Protein AF-A0A2K3JVC8-F1 (afdb_monomer_lite)

Organism: Trifolium pratense (NCBI:txid57577)

Sequence (97 aa):
MMTLHFVGNNSGVVLPRKNYFYEFLDGSDGARKKSKVGCMMLMNGGDETELDGGPGATLGNYQQQGFEVVYDLEKERVGFAKKECALLWDSLNSVKN

Secondary structure (DSSP, 8-state):
-EEEE-SSTT-EEEE-GGGTEEEEEES-TT-S--EEEEEE-------TTT-SS--S----HHHHTTEEEEEETTTTEEEEEE-HHHHHHHHHHHTT-

Radius of gyration: 17.72 Å; chains: 1; bounding box: 44×33×47 Å

pLDDT: mean 84.22, std 11.79, range [41.09, 97.81]

InterPro domains:
  IPR021109 Aspartic peptidase domain superfamily [G3DSA:2.40.70.10] (1-87)
  IPR021109 Aspartic peptidase domain superfamily [SSF50630] (2-90)
  IPR032799 Xylanase inhibitor, C-terminal [PF14541] (2-82)
  IPR033121 Peptidase family A1 domain [PS51767] (1-81)
  IPR051708 Plant Aspartic Proteinase A1 [PTHR47967] (2-86)

Foldseek 3Di:
DDWDDDPDDPRIDDFDCQLFKAWDWDDDDPDPDTDIDIDGPDDDPDDPVVVPVDDPDDRDPSNQPQWDWDCPPVVRDIDTDGDPVSVVVVVVVVVVD

Structure (mmCIF, N/CA/C/O backbone):
data_AF-A0A2K3JVC8-F1
#
_entry.id   AF-A0A2K3JVC8-F1
#
loop_
_atom_site.group_PDB
_atom_site.id
_atom_site.type_symbol
_atom_site.label_atom_id
_atom_site.label_alt_id
_atom_site.label_comp_id
_atom_site.label_asym_id
_atom_site.label_entity_id
_atom_site.label_seq_id
_atom_site.pdbx_PDB_ins_code
_atom_site.Cartn_x
_atom_site.Cartn_y
_atom_site.Cartn_z
_atom_site.occupancy
_atom_site.B_iso_or_equiv
_atom_site.auth_seq_id
_atom_site.auth_comp_id
_atom_site.auth_asym_id
_atom_site.auth_atom_id
_atom_site.pdbx_PDB_model_num
ATOM 1 N N . MET A 1 1 ? -5.362 -7.492 -12.559 1.00 77.88 1 MET A N 1
ATOM 2 C CA . MET A 1 1 ? -5.867 -6.676 -11.436 1.00 77.88 1 MET A CA 1
ATOM 3 C C . MET A 1 1 ? -5.563 -7.445 -10.168 1.00 77.88 1 MET A C 1
ATOM 5 O O . MET A 1 1 ? -5.852 -8.633 -10.155 1.00 77.88 1 MET A O 1
ATOM 9 N N . MET A 1 2 ? -4.924 -6.826 -9.175 1.00 91.75 2 MET A N 1
ATOM 10 C CA . MET A 1 2 ? -4.645 -7.475 -7.890 1.00 91.75 2 MET A CA 1
ATOM 11 C C . MET A 1 2 ? -5.628 -6.950 -6.846 1.00 91.75 2 MET A C 1
ATOM 13 O O . MET A 1 2 ? -5.865 -5.742 -6.788 1.00 91.75 2 MET A O 1
ATOM 17 N N . THR A 1 3 ? -6.205 -7.841 -6.044 1.00 94.88 3 THR A N 1
ATOM 18 C CA . THR A 1 3 ? -7.188 -7.485 -5.017 1.00 94.88 3 THR A CA 1
ATOM 19 C C . THR A 1 3 ? -6.781 -8.102 -3.692 1.00 94.88 3 THR A C 1
ATOM 21 O O . THR A 1 3 ? -6.512 -9.298 -3.621 1.00 94.88 3 THR A O 1
ATOM 24 N N . LEU A 1 4 ? -6.724 -7.272 -2.653 1.00 93.38 4 LEU A N 1
ATOM 25 C CA . LEU A 1 4 ? -6.526 -7.710 -1.279 1.00 93.38 4 LEU A CA 1
ATOM 26 C C . LEU A 1 4 ? -7.899 -7.915 -0.643 1.00 93.38 4 LEU A C 1
ATOM 28 O O . LEU A 1 4 ? -8.703 -6.983 -0.601 1.00 93.38 4 LEU A O 1
ATOM 32 N N . HIS A 1 5 ? -8.169 -9.130 -0.177 1.00 94.31 5 HIS A N 1
ATOM 33 C CA . HIS A 1 5 ? -9.403 -9.462 0.526 1.00 94.31 5 HIS A CA 1
ATOM 34 C C . HIS A 1 5 ? -9.140 -9.438 2.028 1.00 94.31 5 HIS A C 1
ATOM 36 O O . HIS A 1 5 ? -8.372 -10.252 2.537 1.00 94.31 5 HIS A O 1
ATOM 42 N N . PHE A 1 6 ? -9.764 -8.492 2.722 1.00 92.19 6 PHE A N 1
ATOM 43 C CA . PHE A 1 6 ? -9.700 -8.389 4.174 1.00 92.19 6 PHE A CA 1
ATOM 44 C C . PHE A 1 6 ? -10.905 -9.068 4.820 1.00 92.19 6 PHE A C 1
ATOM 46 O O . PHE A 1 6 ? -11.920 -9.334 4.175 1.00 92.19 6 PHE A O 1
ATOM 53 N N . VAL A 1 7 ? -10.790 -9.3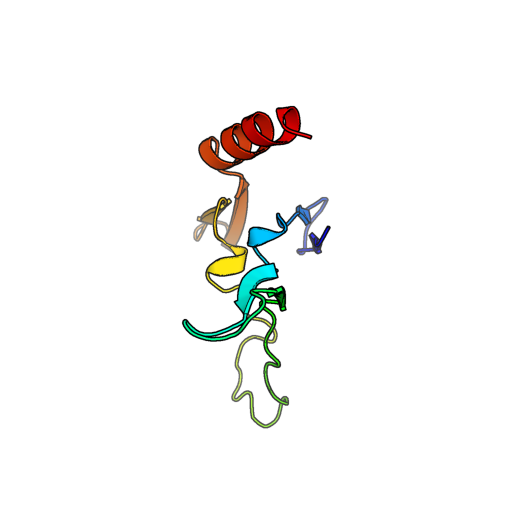22 6.122 1.00 90.81 7 VAL A N 1
ATOM 54 C CA . VAL A 1 7 ? -11.912 -9.783 6.939 1.00 90.81 7 VAL A CA 1
ATOM 55 C C . VAL A 1 7 ? -13.049 -8.746 6.926 1.00 90.81 7 VAL A C 1
ATOM 57 O O . VAL A 1 7 ? -12.817 -7.535 6.936 1.00 90.81 7 VAL A O 1
ATOM 60 N N . GLY A 1 8 ? -14.293 -9.225 6.881 1.00 84.38 8 GLY A N 1
ATOM 61 C CA . GLY A 1 8 ? -15.498 -8.396 6.791 1.00 84.38 8 GLY A CA 1
ATOM 62 C C . GLY A 1 8 ? -16.235 -8.541 5.458 1.00 84.38 8 GLY A C 1
ATOM 63 O O . GLY A 1 8 ? -15.717 -9.077 4.479 1.00 84.38 8 GLY A O 1
ATOM 64 N N . ASN A 1 9 ? -17.493 -8.102 5.435 1.00 85.44 9 ASN A N 1
ATOM 65 C CA . ASN A 1 9 ? -18.347 -8.267 4.265 1.00 85.44 9 ASN A CA 1
ATOM 66 C C . ASN A 1 9 ? -17.996 -7.216 3.200 1.00 85.44 9 ASN A C 1
ATOM 68 O O . ASN A 1 9 ? -18.000 -6.022 3.490 1.00 85.44 9 ASN A O 1
ATOM 72 N N . ASN A 1 10 ? -17.702 -7.657 1.974 1.00 85.88 10 ASN A N 1
ATOM 73 C CA . ASN A 1 10 ? -17.270 -6.804 0.857 1.00 85.88 10 ASN A CA 1
ATOM 74 C C . ASN A 1 10 ? -15.997 -5.960 1.123 1.00 85.88 10 ASN A C 1
ATOM 76 O O . ASN A 1 10 ? -15.786 -4.936 0.474 1.00 85.88 10 ASN A O 1
ATOM 80 N N . SER A 1 11 ? -15.102 -6.410 2.008 1.00 91.94 11 SER A N 1
ATOM 81 C CA . SER A 1 11 ? -13.839 -5.727 2.346 1.00 91.94 11 SER A CA 1
ATOM 82 C C . SER A 1 11 ? -12.712 -5.982 1.324 1.00 91.94 11 SER A C 1
ATOM 84 O O . SER A 1 11 ? -11.637 -6.477 1.666 1.00 91.94 11 SER A O 1
ATOM 86 N N . GLY A 1 12 ? -12.958 -5.691 0.043 1.00 94.00 12 GLY A N 1
ATOM 87 C CA . GLY A 1 12 ? -11.978 -5.856 -1.037 1.00 94.00 12 GLY A CA 1
ATOM 88 C C . GLY A 1 12 ? -11.274 -4.549 -1.406 1.00 94.00 12 GLY A C 1
ATOM 89 O O . GLY A 1 12 ? -11.929 -3.577 -1.774 1.00 94.00 12 GLY A O 1
ATOM 90 N N . VAL A 1 13 ? -9.939 -4.535 -1.394 1.00 93.50 13 VAL A N 1
ATOM 91 C CA . VAL A 1 13 ? -9.134 -3.400 -1.874 1.00 93.50 13 VAL A CA 1
ATOM 92 C C . VAL A 1 13 ? -8.507 -3.754 -3.216 1.00 93.50 13 VAL A C 1
ATOM 94 O O . VAL A 1 13 ? -7.616 -4.599 -3.311 1.00 93.50 13 VAL A O 1
ATOM 97 N N . VAL A 1 14 ? -8.981 -3.104 -4.278 1.00 93.69 14 VAL A N 1
ATOM 98 C CA . VAL A 1 14 ? -8.450 -3.277 -5.635 1.00 93.69 14 VAL A CA 1
ATOM 99 C C . VAL A 1 14 ? -7.237 -2.378 -5.826 1.00 93.69 14 VAL A C 1
ATOM 101 O O . VAL A 1 14 ? -7.371 -1.157 -5.845 1.00 93.69 14 VAL A O 1
ATOM 104 N N . LEU A 1 15 ? -6.067 -2.979 -6.026 1.00 93.31 15 LEU A N 1
ATOM 105 C CA . LEU A 1 15 ? -4.814 -2.260 -6.214 1.00 93.31 15 LEU A CA 1
ATOM 106 C C . LEU A 1 15 ? -4.613 -1.869 -7.690 1.00 93.31 15 LEU A C 1
ATOM 108 O O . LEU A 1 15 ? -4.583 -2.747 -8.565 1.00 93.31 15 LEU A O 1
ATOM 112 N N . PRO A 1 16 ? -4.426 -0.572 -7.995 1.00 91.56 16 PRO A N 1
ATOM 113 C CA . PRO A 1 16 ? -3.894 -0.132 -9.280 1.00 91.56 16 PRO A CA 1
ATOM 114 C C . PRO A 1 16 ? -2.541 -0.782 -9.596 1.00 91.56 16 PRO A C 1
ATOM 116 O O . PRO A 1 16 ? -1.756 -1.096 -8.704 1.00 91.56 16 PRO A O 1
ATOM 119 N N . ARG A 1 17 ? -2.215 -0.936 -10.888 1.00 91.12 17 ARG A N 1
ATOM 120 C CA . ARG A 1 17 ? -0.963 -1.585 -11.331 1.00 91.12 17 ARG A CA 1
ATOM 121 C C . ARG A 1 17 ? 0.291 -0.971 -10.701 1.00 91.12 17 ARG A C 1
ATOM 123 O O . ARG A 1 17 ? 1.200 -1.699 -10.322 1.00 91.12 17 ARG A O 1
ATOM 130 N N . LYS A 1 18 ? 0.309 0.352 -10.534 1.00 89.56 18 LYS A N 1
ATOM 131 C CA . LYS A 1 18 ? 1.427 1.097 -9.931 1.00 89.56 18 LYS A CA 1
ATOM 132 C C . LYS A 1 18 ? 1.672 0.754 -8.455 1.00 89.56 18 LYS A C 1
ATOM 134 O O . LYS A 1 18 ? 2.766 0.994 -7.961 1.00 89.56 18 LYS A O 1
ATOM 139 N N . ASN A 1 19 ? 0.687 0.177 -7.766 1.00 93.25 19 ASN A N 1
ATOM 140 C CA . ASN A 1 19 ? 0.801 -0.210 -6.360 1.00 93.25 19 ASN A CA 1
ATOM 141 C C . ASN A 1 19 ? 1.483 -1.568 -6.148 1.00 93.25 19 ASN A C 1
ATOM 143 O O . ASN A 1 19 ? 1.752 -1.941 -5.010 1.00 93.25 19 ASN A O 1
ATOM 147 N N . TYR A 1 20 ? 1.744 -2.325 -7.219 1.00 93.31 20 TYR A N 1
ATOM 148 C CA . TYR A 1 20 ? 2.377 -3.644 -7.121 1.00 93.31 20 TYR A CA 1
ATOM 149 C C . TYR A 1 20 ? 3.353 -3.973 -8.252 1.00 93.31 20 TYR A C 1
ATOM 151 O O . TYR A 1 20 ? 4.025 -5.000 -8.193 1.00 93.31 20 TYR A O 1
ATOM 159 N N . PHE A 1 21 ? 3.445 -3.137 -9.284 1.00 93.56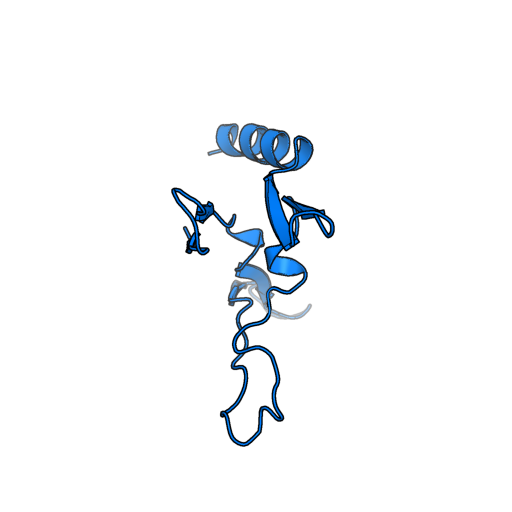 21 PHE A N 1
ATOM 160 C CA . PHE A 1 21 ? 4.337 -3.337 -10.417 1.00 93.56 21 PHE A CA 1
ATOM 161 C C . PHE A 1 21 ? 5.053 -2.034 -10.752 1.00 93.56 21 PHE A C 1
ATOM 163 O O . PHE A 1 21 ? 4.415 -1.022 -11.052 1.00 93.56 21 PHE A O 1
ATOM 170 N N . TYR A 1 22 ? 6.379 -2.073 -10.721 1.00 90.81 22 TYR A N 1
ATOM 171 C CA . TYR A 1 22 ? 7.232 -0.928 -11.002 1.00 90.81 22 TYR A CA 1
ATOM 172 C C . TYR A 1 22 ? 7.917 -1.109 -12.348 1.00 90.81 22 TYR A C 1
ATOM 174 O O . TYR A 1 22 ? 8.588 -2.114 -12.573 1.00 90.81 22 TYR A O 1
ATOM 182 N N . GLU A 1 23 ? 7.741 -0.141 -13.241 1.00 90.12 23 GLU A N 1
ATOM 183 C CA . GLU A 1 23 ? 8.314 -0.153 -14.586 1.00 90.12 23 GLU A CA 1
ATOM 184 C C . GLU A 1 23 ? 9.519 0.784 -14.654 1.00 90.12 23 GLU A C 1
ATOM 186 O O . GLU A 1 23 ? 9.474 1.899 -14.136 1.00 90.12 23 GLU A O 1
ATOM 191 N N . PHE A 1 24 ? 10.575 0.355 -15.337 1.00 86.69 24 PHE A N 1
ATOM 192 C CA . PHE A 1 24 ? 11.762 1.167 -15.582 1.00 86.69 24 PHE A CA 1
ATOM 193 C C . PHE A 1 24 ? 12.376 0.831 -16.942 1.00 86.69 24 PHE A C 1
ATOM 195 O O . PHE A 1 24 ? 12.021 -0.154 -17.594 1.00 86.69 24 PHE A O 1
ATOM 202 N N . LEU A 1 25 ? 13.259 1.710 -17.407 1.00 85.50 25 LEU A N 1
ATOM 203 C CA . LEU A 1 25 ? 14.031 1.481 -18.620 1.00 85.50 25 LEU A CA 1
ATOM 204 C C . LEU A 1 25 ? 15.331 0.789 -18.234 1.00 85.50 25 LEU A C 1
ATOM 206 O O . LEU A 1 25 ? 16.101 1.331 -17.446 1.00 85.50 25 LEU A O 1
ATOM 210 N N . ASP A 1 26 ? 15.556 -0.390 -18.794 1.00 79.44 26 ASP A N 1
ATOM 211 C CA . ASP A 1 26 ? 16.812 -1.112 -18.664 1.00 79.44 26 ASP A CA 1
ATOM 212 C C . ASP A 1 26 ? 17.746 -0.782 -19.839 1.00 79.44 26 ASP A C 1
ATOM 214 O O . ASP A 1 26 ? 17.306 -0.644 -20.991 1.00 79.44 26 ASP A O 1
ATOM 218 N N . GLY A 1 27 ? 19.033 -0.629 -19.525 1.00 72.31 27 GLY A N 1
ATOM 219 C CA . GLY A 1 27 ? 20.097 -0.164 -20.417 1.00 72.31 27 GLY A CA 1
ATOM 220 C C . GLY A 1 27 ? 20.729 1.158 -19.961 1.00 72.31 27 GLY A C 1
ATOM 221 O O . GLY A 1 27 ? 20.056 2.186 -19.881 1.00 72.31 27 GLY A O 1
ATOM 222 N N . SER A 1 28 ? 22.040 1.138 -19.692 1.00 61.81 28 SER A N 1
ATOM 223 C CA . SER A 1 28 ? 22.824 2.330 -19.340 1.00 61.81 28 SER A CA 1
ATOM 224 C C . SER A 1 28 ? 22.998 3.284 -20.527 1.00 61.81 28 SER A C 1
ATOM 226 O O . SER A 1 28 ? 22.813 2.904 -21.691 1.00 61.81 28 SER A O 1
ATOM 228 N N . ASP A 1 29 ? 23.391 4.528 -20.240 1.00 62.00 29 ASP A N 1
ATOM 229 C CA . ASP A 1 29 ? 23.819 5.476 -21.268 1.00 62.00 29 ASP A CA 1
ATOM 230 C C . ASP A 1 29 ? 25.039 4.905 -22.012 1.00 62.00 29 ASP A C 1
ATOM 232 O O . ASP A 1 29 ? 26.155 4.868 -21.501 1.00 62.00 29 ASP A O 1
ATOM 236 N N . GLY A 1 30 ? 24.787 4.377 -23.214 1.00 63.59 30 GLY A N 1
ATOM 237 C CA . GLY A 1 30 ? 25.777 3.702 -24.060 1.00 63.59 30 GLY A CA 1
ATOM 238 C C . GLY A 1 30 ? 25.292 2.390 -24.691 1.00 63.59 30 GLY A C 1
ATOM 239 O O . GLY A 1 30 ? 25.853 1.956 -25.698 1.00 63.59 30 GLY A O 1
ATOM 240 N N . ALA A 1 31 ? 24.227 1.768 -24.171 1.00 63.72 31 ALA A N 1
ATOM 241 C CA . ALA A 1 31 ? 23.648 0.559 -24.759 1.00 63.72 31 ALA A CA 1
ATOM 242 C C . ALA A 1 31 ? 22.698 0.882 -25.932 1.00 63.72 31 ALA A C 1
ATOM 244 O O . ALA A 1 31 ? 21.855 1.774 -25.862 1.00 63.72 31 ALA A O 1
ATOM 245 N N . ARG A 1 32 ? 22.810 0.120 -27.030 1.00 63.19 32 ARG A N 1
ATOM 246 C CA . ARG A 1 32 ? 22.162 0.403 -28.331 1.00 63.19 32 ARG A CA 1
ATOM 247 C C . ARG A 1 32 ? 20.631 0.227 -28.371 1.00 63.19 32 ARG A C 1
ATOM 249 O O . ARG A 1 32 ? 20.036 0.529 -29.401 1.00 63.19 32 ARG A O 1
ATOM 256 N N . LYS A 1 33 ? 19.980 -0.238 -27.297 1.00 67.81 33 LYS A N 1
ATOM 257 C CA . LYS A 1 33 ? 18.510 -0.329 -27.182 1.00 67.81 33 LYS A CA 1
ATOM 258 C C . LYS A 1 33 ? 18.079 -0.277 -25.715 1.00 67.81 33 LYS A C 1
ATOM 260 O O . LYS A 1 33 ? 18.399 -1.186 -24.959 1.00 67.81 33 LYS A O 1
ATOM 265 N N . LYS A 1 34 ? 17.322 0.761 -25.344 1.00 78.44 34 LYS A N 1
ATOM 266 C CA . LYS A 1 34 ? 16.618 0.831 -24.054 1.00 78.44 34 LYS A CA 1
ATOM 267 C C . LYS A 1 34 ? 15.415 -0.109 -24.112 1.00 78.44 34 LYS A C 1
ATOM 269 O O . LYS A 1 34 ? 14.631 -0.025 -25.060 1.00 78.44 34 LYS A O 1
ATOM 274 N N . SER A 1 35 ? 15.275 -1.008 -23.143 1.00 81.94 35 SER A N 1
ATOM 275 C CA . SER A 1 35 ? 14.128 -1.919 -23.054 1.00 81.94 35 SER A CA 1
ATOM 276 C C . SER A 1 35 ? 13.233 -1.529 -21.881 1.00 81.94 35 SER A C 1
ATOM 278 O O . SER A 1 35 ? 13.720 -1.092 -20.842 1.00 81.94 35 SER A O 1
ATOM 280 N N . LYS A 1 36 ? 11.909 -1.622 -22.051 1.00 86.62 36 LYS A N 1
ATOM 281 C CA . LYS A 1 36 ? 10.968 -1.384 -20.954 1.00 86.62 36 LYS A CA 1
ATOM 282 C C . LYS A 1 36 ? 10.803 -2.688 -20.182 1.00 86.62 36 LYS A C 1
ATOM 284 O O . LYS A 1 36 ? 10.235 -3.640 -20.711 1.00 86.62 36 LYS A O 1
ATOM 289 N N . VAL A 1 37 ? 11.284 -2.711 -18.948 1.00 89.69 37 VAL A N 1
ATOM 290 C CA . VAL A 1 37 ? 11.159 -3.847 -18.031 1.00 89.69 37 VAL A CA 1
ATOM 291 C C . VAL A 1 37 ? 10.336 -3.436 -16.814 1.00 89.69 37 VAL A C 1
ATOM 293 O O . VAL A 1 37 ? 10.035 -2.255 -16.612 1.00 89.69 37 VAL A O 1
ATOM 296 N N . GLY A 1 38 ? 9.942 -4.403 -15.994 1.00 91.00 38 GLY A N 1
ATOM 297 C CA . GLY A 1 38 ? 9.314 -4.094 -14.721 1.00 91.00 38 GLY A CA 1
ATOM 298 C C . GLY A 1 38 ? 9.404 -5.234 -13.724 1.00 91.00 38 GLY A C 1
ATOM 299 O O . GLY A 1 38 ? 9.471 -6.401 -14.104 1.00 91.00 38 GLY A O 1
ATOM 300 N N . CYS A 1 39 ? 9.395 -4.865 -12.449 1.00 91.88 39 CYS A N 1
ATOM 301 C CA . CYS A 1 39 ? 9.473 -5.781 -11.321 1.00 91.88 39 CYS A CA 1
ATOM 302 C C . CYS A 1 39 ? 8.169 -5.746 -10.528 1.00 91.88 39 CYS A C 1
ATOM 304 O O . CYS A 1 39 ? 7.570 -4.684 -10.323 1.00 91.88 39 CYS A O 1
ATOM 306 N N . MET A 1 40 ? 7.746 -6.913 -10.045 1.00 93.69 40 MET A N 1
ATOM 307 C CA . MET A 1 40 ? 6.689 -6.985 -9.046 1.00 93.69 40 MET A CA 1
ATOM 308 C C . MET A 1 40 ? 7.249 -6.529 -7.698 1.00 93.69 40 MET A C 1
ATOM 310 O O . MET A 1 40 ? 8.312 -6.976 -7.279 1.00 93.69 40 MET A O 1
ATOM 314 N N . MET A 1 41 ? 6.529 -5.639 -7.023 1.00 92.06 41 MET A N 1
ATOM 315 C CA . MET A 1 41 ? 6.884 -5.122 -5.700 1.00 92.06 41 MET A CA 1
ATOM 316 C C . MET A 1 41 ? 6.384 -6.077 -4.613 1.00 92.06 41 MET A C 1
ATOM 318 O O . MET A 1 41 ? 5.532 -5.726 -3.797 1.00 92.06 41 MET A O 1
ATOM 322 N N . LEU A 1 42 ? 6.884 -7.311 -4.669 1.00 91.31 42 LEU A N 1
ATOM 323 C CA . LEU A 1 42 ? 6.616 -8.393 -3.731 1.00 91.31 42 LEU A CA 1
ATOM 324 C C . LEU A 1 42 ? 7.958 -8.989 -3.314 1.00 91.31 42 LEU A C 1
ATOM 326 O O . LEU A 1 42 ? 8.756 -9.376 -4.166 1.00 91.31 42 LEU A O 1
ATOM 330 N N . MET A 1 43 ? 8.187 -9.061 -2.009 1.00 89.12 43 MET A N 1
ATOM 331 C CA . MET A 1 43 ? 9.397 -9.638 -1.438 1.00 89.12 43 MET A CA 1
ATOM 332 C C . MET A 1 43 ? 9.035 -10.932 -0.721 1.00 89.12 43 MET A C 1
ATOM 334 O O . MET A 1 43 ? 7.969 -11.021 -0.111 1.00 89.12 43 MET A O 1
ATOM 338 N N . ASN A 1 44 ? 9.920 -11.926 -0.797 1.00 87.06 44 ASN A N 1
ATOM 339 C CA . ASN A 1 44 ? 9.823 -13.086 0.079 1.00 87.06 44 ASN A CA 1
ATOM 340 C C . ASN A 1 44 ? 10.071 -12.618 1.523 1.00 87.06 44 ASN A C 1
ATOM 342 O O . ASN A 1 44 ? 11.048 -11.912 1.770 1.00 87.06 44 ASN A O 1
ATOM 346 N N . GLY A 1 45 ? 9.161 -12.969 2.433 1.00 81.44 45 GLY A N 1
ATOM 347 C CA . GLY A 1 45 ? 9.230 -12.596 3.844 1.00 81.44 45 GLY A CA 1
ATOM 348 C C . GLY A 1 45 ? 10.233 -13.407 4.666 1.00 81.44 45 GLY A C 1
ATOM 349 O O . GLY A 1 45 ? 10.504 -13.013 5.790 1.00 81.44 45 GLY A O 1
ATOM 350 N N . GLY A 1 46 ? 10.795 -14.488 4.116 1.00 81.69 46 GLY A N 1
ATOM 351 C CA . GLY A 1 46 ? 11.607 -15.446 4.872 1.00 81.69 46 GLY A CA 1
ATOM 352 C C . GLY A 1 46 ? 10.767 -16.610 5.401 1.00 81.69 46 GLY A C 1
ATOM 353 O O . GLY A 1 46 ? 9.571 -16.703 5.108 1.00 81.69 46 GLY A O 1
ATOM 354 N N . ASP A 1 47 ? 11.402 -17.526 6.127 1.00 76.94 47 ASP A N 1
ATOM 355 C CA . ASP A 1 47 ? 10.717 -18.649 6.771 1.00 76.94 47 ASP A CA 1
ATOM 356 C C . ASP A 1 47 ? 10.294 -18.321 8.213 1.00 76.94 47 ASP A C 1
ATOM 358 O O . ASP A 1 47 ? 10.750 -17.353 8.817 1.00 76.94 47 ASP A O 1
ATOM 362 N N . GLU A 1 48 ? 9.386 -19.120 8.780 1.00 68.81 48 GLU A N 1
ATOM 363 C CA . GLU A 1 48 ? 8.860 -18.865 10.130 1.00 68.81 48 GLU A CA 1
ATOM 364 C C . GLU A 1 48 ? 9.925 -18.965 11.233 1.00 68.81 48 GLU A C 1
ATOM 366 O O . GLU A 1 48 ? 9.729 -18.423 12.316 1.00 68.81 48 GLU A O 1
ATOM 371 N N . THR A 1 49 ? 11.053 -19.633 10.973 1.00 71.88 49 THR A N 1
ATOM 372 C CA . THR A 1 49 ? 12.169 -19.709 11.925 1.00 71.88 49 THR A CA 1
ATOM 373 C C . THR A 1 49 ? 13.025 -18.446 11.940 1.00 71.88 49 THR A C 1
ATOM 375 O O . THR A 1 49 ? 13.616 -18.128 12.969 1.00 71.88 49 THR A O 1
ATOM 378 N N . GLU A 1 50 ? 13.070 -17.713 10.828 1.00 68.31 50 GLU A N 1
ATOM 379 C CA . GLU A 1 50 ? 13.709 -16.399 10.707 1.00 68.31 50 GLU A CA 1
ATOM 380 C C . GLU A 1 50 ? 12.768 -15.244 11.098 1.00 68.31 50 GLU A C 1
ATOM 382 O O . GLU A 1 50 ? 13.221 -14.151 11.447 1.00 68.31 50 GLU A O 1
ATOM 387 N N . LEU A 1 51 ? 11.453 -15.474 11.063 1.00 65.25 51 LEU A N 1
ATOM 388 C CA . LEU A 1 51 ? 10.429 -14.515 11.467 1.00 65.25 51 LEU A CA 1
ATOM 389 C C . LEU A 1 51 ? 10.207 -14.589 12.984 1.00 65.25 51 LEU A C 1
ATOM 391 O O . LEU A 1 51 ? 9.328 -15.302 13.456 1.00 65.25 51 LEU A O 1
ATOM 395 N N . ASP A 1 52 ? 10.976 -13.810 13.745 1.00 67.69 52 ASP A N 1
ATOM 396 C CA . ASP A 1 52 ? 10.941 -13.702 15.219 1.00 67.69 52 ASP A CA 1
ATOM 397 C C . ASP A 1 52 ? 9.626 -13.072 15.763 1.00 67.69 52 ASP A C 1
ATOM 399 O O . ASP A 1 52 ? 9.619 -12.058 16.458 1.00 67.69 52 ASP A O 1
ATOM 403 N N . GLY A 1 53 ? 8.466 -13.615 15.375 1.00 72.75 53 GLY A N 1
ATOM 404 C CA . GLY A 1 53 ? 7.133 -13.106 15.722 1.00 72.75 53 GLY A CA 1
ATOM 405 C C . GLY A 1 53 ? 6.640 -11.932 14.864 1.00 72.75 53 GLY A C 1
ATOM 406 O O . GLY A 1 53 ? 5.730 -11.209 15.274 1.00 72.75 53 GLY A O 1
ATOM 407 N N . GLY A 1 54 ? 7.234 -11.715 13.687 1.00 77.94 54 GLY A N 1
ATOM 408 C CA . GLY A 1 54 ? 6.826 -10.668 12.745 1.00 77.94 54 GLY A CA 1
ATOM 409 C C . GLY A 1 54 ? 5.459 -10.916 12.080 1.00 77.94 54 GLY A C 1
ATOM 410 O O . GLY A 1 54 ? 4.915 -12.019 12.136 1.00 77.94 54 GLY A O 1
ATOM 411 N N . PRO A 1 55 ? 4.873 -9.900 11.420 1.00 83.44 55 PRO A N 1
ATOM 412 C CA . PRO A 1 55 ? 3.618 -10.071 10.695 1.00 83.44 55 PRO A CA 1
ATOM 413 C C . PRO A 1 55 ? 3.797 -11.025 9.504 1.00 83.44 55 PRO A C 1
ATOM 415 O O . PRO A 1 55 ? 4.745 -10.887 8.736 1.00 83.44 55 PRO A O 1
ATOM 418 N N . GLY A 1 56 ? 2.833 -11.928 9.280 1.00 83.88 56 GLY A N 1
ATOM 419 C CA . GLY A 1 56 ? 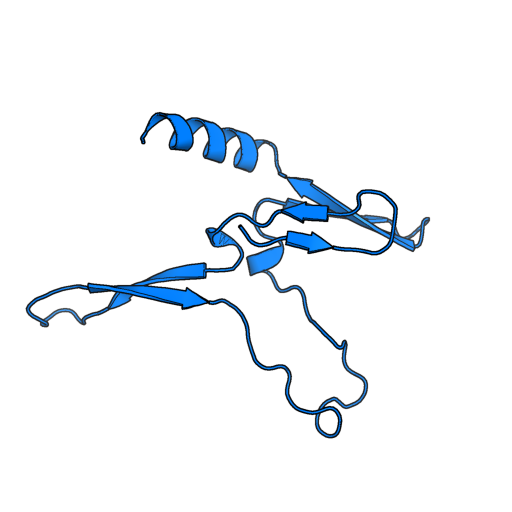2.867 -12.873 8.149 1.00 83.88 56 GLY A CA 1
ATOM 420 C C . GLY A 1 56 ? 2.832 -12.213 6.760 1.00 83.88 56 GLY A C 1
ATOM 421 O O . GLY A 1 56 ? 3.165 -12.842 5.759 1.00 83.88 56 GLY A O 1
ATOM 422 N N . ALA A 1 57 ? 2.445 -10.937 6.681 1.00 87.44 57 ALA A N 1
ATOM 423 C CA . ALA A 1 57 ? 2.597 -10.105 5.494 1.00 87.44 57 ALA A CA 1
ATOM 424 C C . ALA A 1 57 ? 2.667 -8.621 5.879 1.00 87.44 57 ALA A C 1
ATOM 426 O O . ALA A 1 57 ? 1.983 -8.175 6.800 1.00 87.44 57 ALA A O 1
ATOM 427 N N . THR A 1 58 ? 3.439 -7.840 5.118 1.00 90.38 58 THR A N 1
ATOM 428 C CA . THR A 1 58 ? 3.543 -6.385 5.298 1.00 90.38 58 THR A CA 1
ATOM 429 C C . THR A 1 58 ? 2.986 -5.650 4.083 1.00 90.38 58 THR A C 1
ATOM 431 O O . THR A 1 58 ? 3.435 -5.859 2.956 1.00 90.38 58 THR A O 1
ATOM 434 N N . LEU A 1 59 ? 2.034 -4.739 4.310 1.00 92.81 59 LEU A N 1
ATOM 435 C CA . LEU A 1 59 ? 1.563 -3.795 3.293 1.00 92.81 59 LEU A CA 1
ATOM 436 C C . LEU A 1 59 ? 2.424 -2.531 3.324 1.00 92.81 59 LEU A C 1
ATOM 438 O O . LEU A 1 59 ? 2.197 -1.624 4.125 1.00 92.81 59 LEU A O 1
ATOM 442 N N . GLY A 1 60 ? 3.424 -2.491 2.445 1.00 91.94 60 GLY A N 1
ATOM 443 C CA . GLY A 1 60 ? 4.378 -1.392 2.347 1.00 91.94 60 GLY A CA 1
ATOM 444 C C . GLY A 1 60 ? 3.808 -0.124 1.706 1.00 91.94 60 GLY A C 1
ATOM 445 O O . GLY A 1 60 ? 2.640 -0.038 1.321 1.00 91.94 60 GLY A O 1
ATOM 446 N N . ASN A 1 61 ? 4.672 0.881 1.551 1.00 92.75 61 ASN A N 1
ATOM 447 C CA . ASN A 1 61 ? 4.296 2.181 0.994 1.00 92.75 61 ASN A CA 1
ATOM 448 C C . ASN A 1 61 ? 3.676 2.064 -0.410 1.00 92.75 61 ASN A C 1
ATOM 450 O O . ASN A 1 61 ? 2.695 2.744 -0.698 1.00 92.75 61 ASN A O 1
ATOM 454 N N . TYR A 1 62 ? 4.216 1.204 -1.279 1.00 92.75 62 TYR A N 1
ATOM 455 C CA . TYR A 1 62 ? 3.722 1.021 -2.644 1.00 92.75 62 TYR A CA 1
ATOM 456 C C . TYR A 1 62 ? 2.261 0.584 -2.662 1.00 92.75 62 TYR A C 1
ATOM 458 O O . TYR A 1 62 ? 1.482 1.145 -3.425 1.00 92.75 62 TYR A O 1
ATOM 466 N N . GLN A 1 63 ? 1.854 -0.334 -1.784 1.00 94.19 63 GLN A N 1
ATOM 467 C CA . GLN A 1 63 ? 0.468 -0.795 -1.713 1.00 94.19 63 GLN A CA 1
ATOM 468 C C . GLN A 1 63 ? -0.491 0.289 -1.190 1.00 94.19 63 GLN A C 1
ATOM 470 O O . GLN A 1 63 ? -1.666 0.271 -1.544 1.00 94.19 63 GLN A O 1
ATOM 475 N N . GLN A 1 64 ? 0.005 1.259 -0.414 1.00 93.38 64 GLN A N 1
ATOM 476 C CA . GLN A 1 64 ? -0.799 2.329 0.193 1.00 93.38 64 GLN A CA 1
ATOM 477 C C . GLN A 1 64 ? -0.874 3.621 -0.649 1.00 93.38 64 GLN A C 1
ATOM 479 O O . GLN A 1 64 ? -1.743 4.464 -0.426 1.00 93.38 64 GLN A O 1
ATOM 484 N N . GLN A 1 65 ? 0.011 3.810 -1.634 1.00 91.94 65 GLN A N 1
ATOM 485 C CA . GLN A 1 65 ? 0.014 5.011 -2.482 1.00 91.94 65 GLN A CA 1
ATOM 486 C C . GLN A 1 65 ? -1.322 5.215 -3.218 1.00 91.94 65 GLN A C 1
ATOM 488 O O . GLN A 1 65 ? -1.897 4.286 -3.773 1.00 91.94 65 GLN A O 1
ATOM 493 N N . GLY A 1 66 ? -1.815 6.455 -3.269 1.00 92.00 66 GLY A N 1
ATOM 494 C CA . GLY A 1 66 ? -3.091 6.775 -3.927 1.00 92.00 66 GLY A CA 1
ATOM 495 C C . GLY A 1 66 ? -4.341 6.395 -3.123 1.00 92.00 66 GLY A C 1
ATOM 496 O O . GLY A 1 66 ? -5.447 6.748 -3.537 1.00 92.00 66 GLY A O 1
ATOM 497 N N . PHE A 1 67 ? -4.174 5.764 -1.959 1.00 94.25 67 PHE A N 1
ATOM 498 C CA . PHE A 1 67 ? -5.241 5.529 -0.994 1.00 94.25 67 PHE A CA 1
ATOM 499 C C . PHE A 1 67 ? -5.138 6.500 0.180 1.00 94.25 67 PHE A C 1
ATOM 501 O O . PHE A 1 67 ? -4.052 6.875 0.624 1.00 94.25 67 PHE A O 1
ATOM 508 N N . GLU A 1 68 ? -6.286 6.934 0.672 1.00 94.94 68 GLU A N 1
ATOM 509 C CA . GLU A 1 68 ? -6.440 7.391 2.039 1.00 94.94 68 GLU A CA 1
ATOM 510 C C . GLU A 1 68 ? -6.541 6.155 2.933 1.00 94.94 68 GLU A C 1
ATOM 512 O O . GLU A 1 68 ? -7.403 5.295 2.729 1.00 94.94 68 GLU A O 1
ATOM 517 N N . VAL A 1 69 ? -5.603 6.053 3.873 1.00 94.31 69 VAL A N 1
ATOM 518 C CA . VAL A 1 69 ? -5.539 4.971 4.854 1.00 94.31 69 VAL A CA 1
ATOM 519 C C . VAL A 1 69 ? -5.893 5.571 6.205 1.00 94.31 69 VAL A C 1
ATOM 521 O O . VAL A 1 69 ? -5.205 6.476 6.679 1.00 94.31 69 VAL A O 1
ATOM 524 N N . VAL A 1 70 ? -6.979 5.089 6.801 1.00 95.25 70 VAL A N 1
ATOM 525 C CA . VAL A 1 70 ? -7.483 5.573 8.090 1.00 95.25 70 VAL A CA 1
ATOM 526 C C . VAL A 1 70 ? -7.262 4.501 9.140 1.00 95.25 70 VAL A C 1
ATOM 528 O O . VAL A 1 70 ? -7.730 3.375 8.985 1.00 95.25 70 VAL A O 1
ATOM 531 N N . TYR A 1 71 ? -6.583 4.873 10.220 1.00 95.19 71 TYR A N 1
ATOM 532 C CA . TYR A 1 71 ? -6.415 4.044 11.407 1.00 95.19 71 TYR A CA 1
ATOM 533 C C . TYR A 1 71 ? -7.433 4.499 12.454 1.00 95.19 71 TYR A C 1
ATOM 535 O O . TYR A 1 71 ? -7.238 5.502 13.137 1.00 95.19 71 TYR A O 1
ATOM 543 N N . ASP A 1 72 ? -8.553 3.788 12.530 1.00 97.00 72 ASP A N 1
ATOM 544 C CA . ASP A 1 72 ? -9.639 4.055 13.470 1.00 97.00 72 ASP A CA 1
ATOM 545 C C . ASP A 1 72 ? -9.355 3.268 14.755 1.00 97.00 72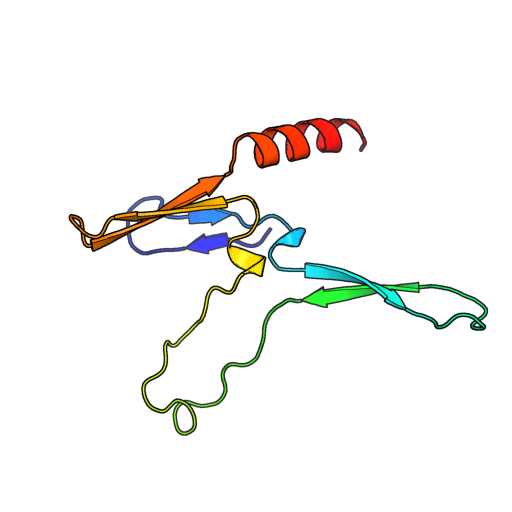 ASP A C 1
ATOM 547 O O . ASP A 1 72 ? -9.736 2.104 14.886 1.00 97.00 72 ASP A O 1
ATOM 551 N N . LEU A 1 73 ? -8.595 3.895 15.662 1.00 97.75 73 LEU A N 1
ATOM 552 C CA . LEU A 1 73 ? -8.147 3.277 16.916 1.00 97.75 73 LEU A CA 1
ATOM 553 C C . LEU A 1 73 ? -9.306 3.004 17.881 1.00 97.75 73 LEU A C 1
ATOM 555 O O . LEU A 1 73 ? -9.250 2.036 18.627 1.00 97.75 73 LEU A O 1
ATOM 559 N N . GLU A 1 74 ? -10.357 3.827 17.853 1.00 97.81 74 GLU A N 1
ATOM 560 C CA . GLU A 1 74 ? -11.536 3.655 18.710 1.00 97.81 74 GLU A CA 1
ATOM 561 C C . GLU A 1 74 ? -12.329 2.397 18.329 1.00 97.81 74 GLU A C 1
ATOM 563 O O . GLU A 1 74 ? -12.844 1.700 19.198 1.00 97.81 74 GLU A O 1
ATOM 568 N N . LYS A 1 75 ? -12.411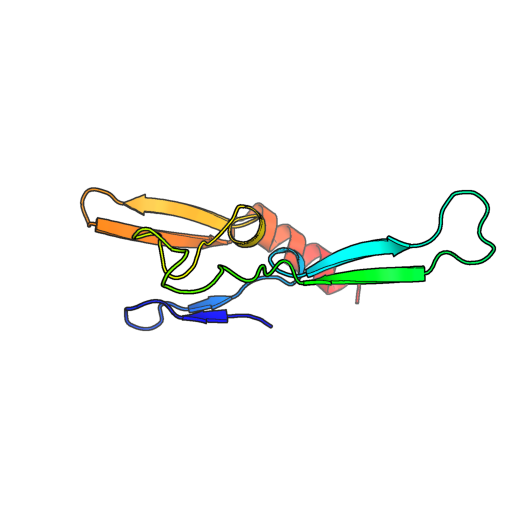 2.088 17.028 1.00 96.31 75 LYS A N 1
ATOM 569 C CA . LYS A 1 75 ? -13.126 0.909 16.507 1.00 96.31 75 LYS A CA 1
ATOM 570 C C . LYS A 1 75 ? -12.206 -0.235 16.092 1.00 96.31 75 LYS A C 1
ATOM 572 O O . LYS A 1 75 ? -12.668 -1.145 15.407 1.00 96.31 75 LYS A O 1
ATOM 577 N N . GLU A 1 76 ? -10.927 -0.155 16.453 1.00 95.94 76 GLU A N 1
ATOM 578 C CA . GLU A 1 76 ? -9.904 -1.176 16.197 1.00 95.94 76 GLU A CA 1
ATOM 579 C C . GLU A 1 76 ? -9.871 -1.658 14.735 1.00 95.94 76 GLU A C 1
ATOM 581 O O . GLU A 1 76 ? -9.802 -2.853 14.442 1.00 95.94 76 GLU A O 1
ATOM 586 N N . ARG A 1 77 ? -9.947 -0.725 13.778 1.00 94.31 77 ARG A N 1
ATOM 587 C CA . ARG A 1 77 ? -10.023 -1.064 12.348 1.00 94.31 77 ARG A CA 1
ATOM 588 C C . ARG A 1 77 ? -9.183 -0.153 11.471 1.00 94.31 77 ARG A C 1
ATOM 590 O O . ARG A 1 77 ? -8.903 0.998 11.797 1.00 94.31 77 ARG A O 1
ATOM 597 N N . VAL A 1 78 ? -8.845 -0.675 10.297 1.00 93.88 78 VAL A N 1
ATOM 598 C CA . VAL A 1 78 ? -8.205 0.083 9.223 1.00 93.88 78 VAL A CA 1
ATOM 599 C C . VAL A 1 78 ? -9.171 0.241 8.051 1.00 93.88 78 VAL A C 1
ATOM 601 O O . VAL A 1 78 ? -9.878 -0.698 7.681 1.00 93.88 78 VAL A O 1
ATOM 604 N N . GLY A 1 79 ? -9.227 1.442 7.482 1.00 93.94 79 GLY A N 1
ATOM 605 C CA . GLY A 1 79 ? -10.030 1.771 6.308 1.00 93.94 79 GLY A CA 1
ATOM 606 C C . GLY A 1 79 ? -9.154 2.159 5.123 1.00 93.94 79 GLY A C 1
ATOM 607 O O . GLY A 1 79 ? -8.146 2.841 5.296 1.00 93.94 79 GLY A O 1
ATOM 608 N N . PHE A 1 80 ? -9.567 1.757 3.920 1.00 93.81 80 PHE A N 1
ATOM 609 C CA . PHE A 1 80 ? -8.918 2.130 2.664 1.00 93.81 80 PHE A CA 1
ATOM 610 C C . PHE A 1 80 ? -9.940 2.783 1.735 1.00 93.81 80 PHE A C 1
ATOM 612 O O . PHE A 1 80 ? -10.981 2.194 1.444 1.00 93.81 80 PHE A O 1
ATOM 619 N N . ALA A 1 81 ? -9.621 3.965 1.218 1.00 93.00 81 ALA A N 1
ATOM 620 C CA . ALA A 1 81 ? -10.404 4.636 0.183 1.00 93.00 81 ALA A CA 1
ATOM 621 C C . ALA A 1 81 ? -9.473 5.196 -0.894 1.00 93.00 81 ALA A C 1
ATOM 623 O O . ALA A 1 81 ? -8.392 5.687 -0.583 1.00 93.00 81 ALA A O 1
ATOM 624 N N . LYS A 1 82 ? -9.848 5.131 -2.177 1.00 91.50 82 LYS A N 1
ATOM 625 C CA . LYS A 1 82 ? -9.066 5.815 -3.222 1.00 91.50 82 LYS A CA 1
ATOM 626 C C . LYS A 1 82 ? -9.171 7.328 -3.017 1.00 91.50 82 LYS A C 1
ATOM 628 O O . LYS A 1 82 ? -10.277 7.841 -2.882 1.00 91.50 82 LYS A O 1
ATOM 633 N N . LYS A 1 83 ? -8.044 8.045 -3.055 1.00 89.62 83 LYS A N 1
ATOM 634 C CA . LYS A 1 83 ? -8.046 9.517 -2.990 1.00 89.62 83 LYS A CA 1
ATOM 635 C C . LYS A 1 83 ? -8.741 10.107 -4.217 1.00 89.62 83 LYS A C 1
ATOM 637 O O . LYS A 1 83 ? -8.552 9.605 -5.325 1.00 89.62 83 LYS A O 1
ATOM 642 N N . GLU A 1 84 ? -9.437 11.230 -4.055 1.00 79.75 84 GLU A N 1
ATOM 643 C CA . GLU A 1 84 ? -10.093 11.930 -5.172 1.00 79.75 84 GLU A CA 1
ATOM 644 C C . GLU A 1 84 ? -9.117 12.272 -6.307 1.00 79.75 84 GLU A C 1
ATOM 646 O O . GLU A 1 84 ? -9.404 12.011 -7.473 1.00 79.75 84 GLU A O 1
ATOM 651 N N . CYS A 1 85 ? -7.909 12.744 -5.981 1.00 77.38 85 CYS A N 1
ATOM 652 C CA . CYS A 1 85 ? -6.879 13.016 -6.987 1.00 77.38 85 CYS A CA 1
ATOM 653 C C . CYS A 1 85 ? -6.439 11.756 -7.751 1.00 77.38 85 CYS A C 1
ATOM 655 O O . CYS A 1 85 ? -6.082 11.846 -8.923 1.00 77.38 85 CYS A O 1
ATOM 657 N N . ALA A 1 86 ? -6.465 10.580 -7.113 1.00 75.88 86 ALA A N 1
ATOM 658 C CA . ALA A 1 86 ? -6.151 9.318 -7.778 1.00 75.88 86 ALA A CA 1
ATOM 659 C C . ALA A 1 86 ? -7.290 8.887 -8.716 1.00 75.88 86 ALA A C 1
ATOM 661 O O . ALA A 1 86 ? -7.023 8.448 -9.830 1.00 75.88 86 ALA A O 1
ATOM 662 N N . LEU A 1 87 ? -8.549 9.083 -8.310 1.00 74.62 87 LEU A N 1
ATOM 663 C CA . LEU A 1 87 ? -9.723 8.832 -9.155 1.00 74.62 87 LEU A CA 1
ATOM 664 C C . LEU A 1 87 ? -9.755 9.749 -10.384 1.00 74.62 87 LEU A C 1
ATOM 666 O O . LEU A 1 87 ? -10.002 9.281 -11.495 1.00 74.62 87 LEU A O 1
ATOM 670 N N . LEU A 1 88 ? -9.459 11.039 -10.199 1.00 75.88 88 LEU A N 1
ATOM 671 C CA . LEU A 1 88 ? -9.342 11.998 -11.296 1.00 75.88 88 LEU A CA 1
ATOM 672 C C . LEU A 1 88 ? -8.183 11.636 -12.233 1.00 75.88 88 LEU A C 1
ATOM 674 O O . LEU A 1 88 ? -8.311 11.714 -13.449 1.00 75.88 88 LEU A O 1
ATOM 678 N N . TRP A 1 89 ? -7.044 11.210 -11.691 1.00 71.56 89 TRP A N 1
ATOM 679 C CA . TRP A 1 89 ? -5.923 10.767 -12.516 1.00 71.56 89 TRP A CA 1
ATOM 680 C C . TRP A 1 89 ? -6.265 9.509 -13.327 1.00 71.56 89 TRP A C 1
ATOM 682 O O . TRP A 1 89 ? -5.905 9.423 -14.503 1.00 71.56 89 TRP A O 1
ATOM 692 N N . ASP A 1 90 ? -6.974 8.548 -12.732 1.00 76.31 90 ASP A N 1
ATOM 693 C CA . ASP A 1 90 ? -7.456 7.351 -13.427 1.00 76.31 90 ASP A CA 1
ATOM 694 C C . ASP A 1 90 ? -8.411 7.733 -14.575 1.00 76.31 90 ASP A C 1
ATOM 696 O O . ASP A 1 90 ? -8.258 7.224 -15.688 1.00 76.31 90 ASP A O 1
ATOM 700 N N . S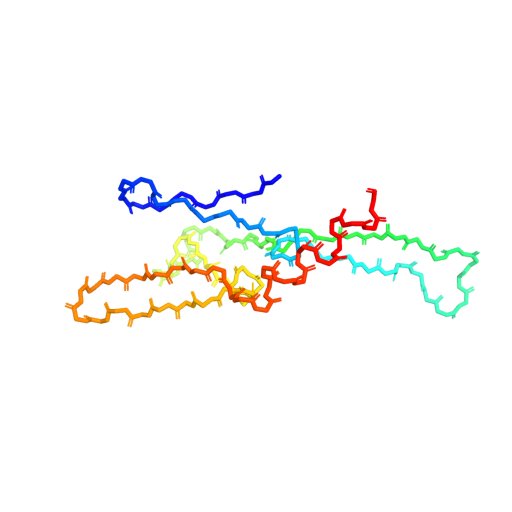ER A 1 91 ? -9.343 8.671 -14.354 1.00 76.94 91 SER A N 1
ATOM 701 C CA . SER A 1 91 ? -10.288 9.115 -15.390 1.00 76.94 91 SER A CA 1
ATOM 702 C C . SER A 1 91 ? -9.607 9.879 -16.528 1.00 76.94 91 SER A C 1
ATOM 704 O O . SER A 1 91 ? -9.880 9.619 -17.696 1.00 76.94 91 SER A O 1
ATOM 706 N N . LEU A 1 92 ? -8.656 10.764 -16.222 1.00 77.50 92 LEU A N 1
ATOM 707 C CA . LEU A 1 92 ? -7.912 11.516 -17.237 1.00 77.50 92 LEU A CA 1
ATOM 708 C C . LEU A 1 92 ? -7.047 10.616 -18.128 1.00 77.50 92 LEU A C 1
ATOM 710 O O . LEU A 1 92 ? -6.795 10.951 -19.285 1.00 77.50 92 LEU A O 1
ATOM 714 N N . ASN A 1 93 ? -6.578 9.480 -17.604 1.00 72.56 93 ASN A N 1
ATOM 715 C CA . ASN A 1 93 ? -5.753 8.543 -18.365 1.00 72.56 93 ASN A CA 1
ATOM 716 C C . ASN A 1 93 ? -6.549 7.422 -19.037 1.00 72.56 93 ASN A C 1
ATOM 718 O O . ASN A 1 93 ? -6.023 6.815 -19.967 1.00 72.56 93 ASN A O 1
ATOM 722 N N . SER A 1 94 ? -7.795 7.155 -18.632 1.00 65.50 94 SER A N 1
ATOM 723 C CA . SER A 1 94 ? -8.650 6.195 -19.344 1.00 65.50 94 SER A CA 1
ATOM 724 C C . SER A 1 94 ? -9.096 6.715 -20.713 1.00 65.50 94 SER A C 1
ATOM 726 O O . SER A 1 94 ? -9.287 5.919 -21.620 1.00 65.50 94 SER A O 1
ATOM 728 N N . VAL A 1 95 ? -9.176 8.040 -20.891 1.00 55.56 95 VAL A N 1
ATOM 729 C CA . VAL A 1 95 ? -9.536 8.703 -22.162 1.00 55.56 95 VAL A CA 1
ATOM 730 C C . VAL A 1 95 ? -8.407 8.641 -23.206 1.00 55.56 95 VAL A C 1
ATOM 732 O O . VAL A 1 95 ? -8.629 8.913 -24.381 1.00 55.56 95 VAL A O 1
ATOM 735 N N . LYS A 1 96 ? -7.180 8.291 -22.800 1.00 50.81 96 LYS A N 1
ATOM 736 C CA . LYS A 1 96 ? -6.000 8.252 -23.683 1.00 50.81 96 LYS A CA 1
ATOM 737 C C . LYS A 1 96 ? -5.722 6.889 -24.333 1.00 50.81 96 LYS A C 1
ATOM 739 O O . LYS A 1 96 ? -4.717 6.793 -25.035 1.00 50.81 96 LYS A O 1
ATOM 744 N N . ASN A 1 97 ? -6.569 5.878 -24.121 1.00 41.09 97 ASN A N 1
ATOM 745 C CA . ASN A 1 97 ? -6.439 4.548 -24.733 1.00 41.09 97 ASN A CA 1
ATOM 746 C C . ASN A 1 97 ? -7.648 4.206 -25.599 1.00 41.09 97 ASN A C 1
ATOM 748 O O . ASN A 1 97 ? -8.780 4.389 -25.103 1.00 41.09 97 ASN A O 1
#